Protein AF-A0AAT9P2M6-F1 (afdb_monomer_lite)

Foldseek 3Di:
DDDDDDDDDDDDDDDDDDDDDDDDDDDDDDDDDDDDDDDDDDDDDDDDDDDDDDDPPDDDPPDDDPPPPPPPPPPPPPPPVCPPPLQAADEPVSLVCQQPDPPHDQVSNLNNLVNCCVNVNFPFFPDPDDGSNLRVVRRVCVVVVNDPLNSLLVVVVVCCVVVVDPPVRSVVVSVVRD

Secondary structure (DSSP, 8-state):
-------------PPPP------------------------------PPPP-PPPP-PPPP--PPP-------------------TT---SHHHHHHHHS-TTS-HHHHHHHHHHHHHTTSSPPPS--SS-HHHHHHHHHHHHTT--HHHHHHHHHHHHHHTTSS-HHHHHHHHGGG-

Structure (mmCIF, N/CA/C/O backbone):
data_AF-A0AAT9P2M6-F1
#
_entry.id   AF-A0AAT9P2M6-F1
#
loop_
_atom_site.group_PDB
_atom_site.id
_atom_site.type_symbol
_atom_site.label_atom_id
_atom_site.label_alt_id
_atom_site.label_comp_id
_atom_site.label_asym_id
_atom_site.label_entity_id
_atom_site.label_seq_id
_atom_site.pdbx_PDB_ins_code
_atom_site.Cartn_x
_atom_site.Cartn_y
_atom_site.Cartn_z
_atom_site.occupancy
_atom_site.B_iso_or_equiv
_atom_site.auth_seq_id
_atom_site.auth_comp_id
_atom_site.auth_asym_id
_atom_site.auth_atom_id
_atom_site.pdbx_PDB_model_num
ATOM 1 N N . MET A 1 1 ? -16.386 48.853 -2.439 1.00 39.53 1 MET A N 1
ATOM 2 C CA . MET A 1 1 ? -16.099 50.023 -1.581 1.00 39.53 1 MET A CA 1
ATOM 3 C C . MET A 1 1 ? -17.191 50.125 -0.519 1.00 39.53 1 MET A C 1
ATOM 5 O O . MET A 1 1 ? -18.339 50.057 -0.906 1.00 39.53 1 MET A O 1
ATOM 9 N N . ASN A 1 2 ? -16.991 50.314 0.781 1.00 40.78 2 ASN A N 1
ATOM 10 C CA . ASN A 1 2 ? -15.801 50.517 1.588 1.00 40.78 2 ASN A CA 1
ATOM 11 C C . ASN A 1 2 ? -16.255 50.683 3.060 1.00 40.78 2 ASN A C 1
ATOM 13 O O . ASN A 1 2 ? -17.182 51.443 3.316 1.00 40.78 2 ASN A O 1
ATOM 17 N N . TYR A 1 3 ? -15.587 49.937 3.950 1.00 59.44 3 TYR A N 1
ATOM 18 C CA . TYR A 1 3 ? -15.265 50.147 5.375 1.00 59.44 3 TYR A CA 1
ATOM 19 C C . TYR A 1 3 ? -16.195 50.944 6.302 1.00 59.44 3 TYR A C 1
ATOM 21 O O . TYR A 1 3 ? -16.483 52.108 6.049 1.00 59.44 3 TYR A O 1
ATOM 29 N N . LYS A 1 4 ? -16.442 50.377 7.496 1.00 43.38 4 LYS A N 1
ATOM 30 C CA . LYS A 1 4 ? -16.479 51.119 8.771 1.00 43.38 4 LYS A CA 1
ATOM 31 C C . LYS A 1 4 ? -16.352 50.192 9.993 1.00 43.38 4 LYS A C 1
ATOM 33 O O . LYS A 1 4 ? -17.220 49.353 10.178 1.00 43.38 4 LYS A O 1
ATOM 38 N N . LEU A 1 5 ? -15.321 50.476 10.809 1.00 47.69 5 LEU A N 1
ATOM 39 C CA . LEU A 1 5 ? -15.162 50.259 12.265 1.00 47.69 5 LEU A CA 1
ATOM 40 C C . LEU A 1 5 ? -15.263 48.797 12.770 1.00 47.69 5 LEU A C 1
ATOM 42 O O . LEU A 1 5 ? -16.133 48.051 12.370 1.00 47.69 5 LEU A O 1
ATOM 46 N N . LEU A 1 6 ? -14.428 48.303 13.684 1.00 52.34 6 LEU A N 1
ATOM 47 C CA . LEU A 1 6 ? -14.091 48.894 14.972 1.00 52.34 6 LEU A CA 1
ATOM 48 C C . LEU A 1 6 ? -12.874 48.158 15.568 1.00 52.34 6 LEU A C 1
ATOM 50 O O . LEU A 1 6 ? -12.763 46.939 15.499 1.00 52.34 6 LEU A O 1
ATOM 54 N N . THR A 1 7 ? -11.978 48.930 16.163 1.00 55.03 7 THR A N 1
ATOM 55 C CA . THR A 1 7 ? -10.833 48.528 16.986 1.00 55.03 7 THR A CA 1
ATOM 56 C C . THR A 1 7 ? -11.224 47.650 18.180 1.00 55.03 7 THR A C 1
ATOM 58 O O . THR A 1 7 ? -12.165 47.989 18.894 1.00 55.03 7 THR A O 1
ATOM 61 N N . GLY A 1 8 ? -10.439 46.603 18.457 1.00 55.31 8 GLY A N 1
ATOM 62 C CA . GLY A 1 8 ? -10.532 45.790 19.673 1.00 55.31 8 GLY A CA 1
ATOM 63 C C . GLY A 1 8 ? -9.162 45.247 20.082 1.00 55.31 8 GLY A C 1
ATOM 64 O O . GLY A 1 8 ? -8.645 44.320 19.472 1.00 55.31 8 GLY A O 1
ATOM 65 N N . THR A 1 9 ? -8.570 45.901 21.075 1.00 48.62 9 THR A N 1
ATOM 66 C CA . THR A 1 9 ? -7.312 45.600 21.774 1.00 48.62 9 THR A CA 1
ATOM 67 C C . THR A 1 9 ? -7.416 44.314 22.615 1.00 48.62 9 THR A C 1
ATOM 69 O O . THR A 1 9 ? -8.524 43.858 22.882 1.00 48.62 9 THR A O 1
ATOM 72 N N . LEU A 1 10 ? -6.268 43.888 23.176 1.00 43.16 10 LEU A N 1
ATOM 73 C CA . LEU A 1 10 ? -6.092 43.057 24.387 1.00 43.16 10 LEU A CA 1
ATOM 74 C C . LEU A 1 10 ? -6.050 41.532 24.111 1.00 43.16 10 LEU A C 1
ATOM 76 O O . LEU A 1 10 ? -6.880 41.023 23.380 1.00 43.16 10 LEU A O 1
ATOM 80 N N . LEU A 1 11 ? -5.147 40.701 24.645 1.00 48.72 11 LEU A N 1
ATOM 81 C CA . LEU A 1 11 ? -4.222 40.795 25.779 1.00 48.72 11 LEU A CA 1
ATOM 82 C C . LEU A 1 11 ? -3.164 39.686 25.560 1.00 48.72 11 LEU A C 1
ATOM 84 O O . LEU A 1 11 ? -3.521 38.534 25.321 1.00 48.72 11 LEU A O 1
ATOM 88 N N . ALA A 1 12 ? -1.874 40.015 25.625 1.00 54.72 12 ALA A N 1
ATOM 89 C CA . ALA A 1 12 ? -0.816 39.012 25.723 1.00 54.72 12 ALA A CA 1
ATOM 90 C C . ALA A 1 12 ? -0.878 38.351 27.109 1.00 54.72 12 ALA A C 1
ATOM 92 O O . ALA A 1 12 ? -1.002 39.043 28.118 1.00 54.72 12 ALA A O 1
ATOM 93 N N . SER A 1 13 ? -0.769 37.028 27.189 1.00 50.94 13 SER A N 1
ATOM 94 C CA . SER A 1 13 ? -0.527 36.343 28.462 1.00 50.94 13 SER A CA 1
ATOM 95 C C . SER A 1 13 ? 0.419 35.176 28.253 1.00 50.94 13 SER A C 1
ATOM 97 O O . SER A 1 13 ? 0.035 34.064 27.906 1.00 50.94 13 SER A O 1
ATOM 99 N N . SER A 1 14 ? 1.691 35.497 28.456 1.00 53.78 14 SER A N 1
ATOM 100 C CA . SER A 1 14 ? 2.769 34.572 28.765 1.00 53.78 14 SER A CA 1
ATOM 101 C C . SER A 1 14 ? 2.472 33.890 30.103 1.00 53.78 14 SER A C 1
ATOM 103 O O . SER A 1 14 ? 2.256 34.578 31.100 1.00 53.78 14 SER A O 1
ATOM 105 N N . VAL A 1 15 ? 2.511 32.559 30.150 1.00 49.66 15 VAL A N 1
ATOM 106 C CA . VAL A 1 15 ? 2.559 31.813 31.415 1.00 49.66 15 VAL A CA 1
ATOM 107 C C . VAL A 1 15 ? 4.005 31.388 31.659 1.00 49.66 15 VAL A C 1
ATOM 109 O O . VAL A 1 15 ? 4.614 30.696 30.846 1.00 49.66 15 VAL A O 1
ATOM 112 N N . LEU A 1 16 ? 4.559 31.887 32.764 1.00 49.91 16 LEU A N 1
ATOM 113 C CA . LEU A 1 16 ? 5.897 31.606 33.277 1.00 49.91 16 LEU A CA 1
ATOM 114 C C . LEU A 1 16 ? 5.931 30.277 34.043 1.00 49.91 16 LEU A C 1
ATOM 116 O O . LEU A 1 16 ? 4.991 29.937 34.760 1.00 49.91 16 LEU A O 1
ATOM 120 N N . LEU A 1 17 ? 7.070 29.586 33.934 1.00 52.12 17 LEU A N 1
ATOM 121 C CA . LEU A 1 17 ? 7.497 28.499 34.813 1.00 52.12 17 LEU A CA 1
ATOM 122 C C . LEU A 1 17 ? 7.701 28.998 36.258 1.00 52.12 17 LEU A C 1
ATOM 124 O O . LEU A 1 17 ? 8.368 30.007 36.481 1.00 52.12 17 LEU A O 1
ATOM 128 N N . ALA A 1 18 ? 7.245 28.203 37.225 1.00 53.84 18 ALA A N 1
ATOM 129 C CA . ALA A 1 18 ? 7.754 28.128 38.598 1.00 53.84 18 ALA A CA 1
ATOM 130 C C . ALA A 1 18 ? 7.710 26.632 38.983 1.00 53.84 18 ALA A C 1
ATOM 132 O O . ALA A 1 18 ? 6.667 26.006 38.834 1.00 53.84 18 ALA A O 1
ATOM 133 N N . ALA A 1 19 ? 8.804 25.913 39.245 1.00 41.66 19 ALA A N 1
ATOM 134 C CA . ALA A 1 19 ? 9.839 26.090 40.268 1.00 41.66 19 ALA A CA 1
ATOM 135 C C . ALA A 1 19 ? 9.294 25.993 41.708 1.00 41.66 19 ALA A C 1
ATOM 137 O O . ALA A 1 19 ? 8.845 26.986 42.263 1.00 41.66 19 ALA A O 1
ATOM 138 N N . CYS A 1 20 ? 9.401 24.791 42.286 1.00 48.31 20 CYS A N 1
ATOM 139 C CA . CYS A 1 20 ? 9.626 24.454 43.704 1.00 48.31 20 CYS A CA 1
ATOM 140 C C . CYS A 1 20 ? 10.180 23.010 43.678 1.00 48.31 20 CYS A C 1
ATOM 142 O O . CYS A 1 20 ? 9.586 22.161 43.023 1.00 48.31 20 CYS A O 1
ATOM 144 N N . GLY A 1 21 ? 11.349 22.649 44.215 1.00 36.03 21 GLY A N 1
ATOM 145 C CA . GLY A 1 21 ? 11.995 23.088 45.458 1.00 36.03 21 GLY A CA 1
ATOM 146 C C . GLY A 1 21 ? 11.792 21.972 46.496 1.00 36.03 21 GLY A C 1
ATOM 147 O O . GLY A 1 21 ? 10.719 21.889 47.071 1.00 36.03 21 GLY A O 1
ATOM 148 N N . ASN A 1 22 ? 12.643 20.941 46.505 1.00 38.72 22 ASN A N 1
ATOM 149 C CA . ASN A 1 22 ? 13.856 20.771 47.328 1.00 38.72 22 ASN A CA 1
ATOM 150 C C . ASN A 1 22 ? 13.583 20.067 48.674 1.00 38.72 22 ASN A C 1
ATOM 152 O O . ASN A 1 22 ? 12.870 20.590 49.524 1.00 38.72 22 ASN A O 1
ATOM 156 N N . GLY A 1 23 ? 14.201 18.899 48.857 1.00 34.56 23 GLY A N 1
ATOM 157 C CA . GLY A 1 23 ? 14.178 18.092 50.077 1.00 34.56 23 GLY A CA 1
ATOM 158 C C . GLY A 1 23 ? 15.244 17.001 49.992 1.00 34.56 23 GLY A C 1
ATOM 159 O O . GLY A 1 23 ? 14.962 15.877 49.589 1.00 34.56 23 GLY A O 1
ATOM 160 N N . GLU A 1 24 ? 16.485 17.379 50.288 1.00 38.69 24 GLU A N 1
ATOM 161 C CA . GLU A 1 24 ? 17.619 16.479 50.491 1.00 38.69 24 GLU A CA 1
ATOM 162 C C . GLU A 1 24 ? 17.454 15.736 51.822 1.00 38.69 24 GLU A C 1
ATOM 164 O O . GLU A 1 24 ? 17.222 16.404 52.819 1.00 38.69 24 GLU A O 1
ATOM 169 N N . GLU A 1 25 ? 17.697 14.422 51.878 1.00 38.38 25 GLU A N 1
ATOM 170 C CA . GLU A 1 25 ? 18.410 13.799 53.005 1.00 38.38 25 GLU A CA 1
ATOM 171 C C . GLU A 1 25 ? 19.212 12.582 52.514 1.00 38.38 25 GLU A C 1
ATOM 173 O O . GLU A 1 25 ? 18.687 11.610 51.974 1.00 38.38 25 GLU A O 1
ATOM 178 N N . LYS A 1 26 ? 20.532 12.665 52.701 1.00 37.56 26 LYS A N 1
ATOM 179 C CA . LYS A 1 26 ? 21.496 11.568 52.569 1.00 37.56 26 LYS A CA 1
ATOM 180 C C . LYS A 1 26 ? 21.389 10.657 53.793 1.00 37.56 26 LYS A C 1
ATOM 182 O O . LYS A 1 26 ? 21.249 11.178 54.896 1.00 37.56 26 LYS A O 1
ATOM 187 N N . LYS A 1 27 ? 21.648 9.353 53.629 1.00 37.03 27 LYS A N 1
ATOM 188 C CA . LYS A 1 27 ? 22.501 8.578 54.553 1.00 37.03 27 LYS A CA 1
ATOM 189 C C . LYS A 1 27 ? 22.926 7.237 53.951 1.00 37.03 27 LYS A C 1
ATOM 191 O O . LYS A 1 27 ? 22.133 6.315 53.805 1.00 37.03 27 LYS A O 1
ATOM 196 N N . GLU A 1 28 ? 24.216 7.168 53.633 1.00 33.53 28 GLU A N 1
ATOM 197 C CA . GLU A 1 28 ? 25.010 5.942 53.576 1.00 33.53 28 GLU A CA 1
ATOM 198 C C . GLU A 1 28 ? 24.962 5.213 54.926 1.00 33.53 28 GLU A C 1
ATOM 200 O O . GLU A 1 28 ? 25.085 5.843 55.979 1.00 33.53 28 GLU A O 1
ATOM 205 N N . ASN A 1 29 ? 24.907 3.881 54.896 1.00 34.59 29 ASN A N 1
ATOM 206 C CA . ASN A 1 29 ? 25.654 3.081 55.859 1.00 34.59 29 ASN A CA 1
ATOM 207 C C . ASN A 1 29 ? 26.187 1.809 55.185 1.00 34.59 29 ASN A C 1
ATOM 209 O O . ASN A 1 29 ? 25.509 1.158 54.394 1.00 34.59 29 ASN A O 1
ATOM 213 N N . LYS A 1 30 ? 27.445 1.528 55.495 1.00 33.91 30 LYS A N 1
ATOM 214 C CA . LYS A 1 30 ? 28.389 0.577 54.917 1.00 33.91 30 LYS A CA 1
ATOM 215 C C . LYS A 1 30 ? 28.704 -0.457 56.007 1.00 33.91 30 LYS A C 1
ATOM 217 O O . LYS A 1 30 ? 28.726 -0.077 57.176 1.00 33.91 30 LYS A O 1
ATOM 222 N N . THR A 1 31 ? 29.194 -1.637 55.597 1.00 27.25 31 THR A N 1
ATOM 223 C CA . THR A 1 31 ? 30.084 -2.540 56.388 1.00 27.25 31 THR A CA 1
ATOM 224 C C . THR A 1 31 ? 29.350 -3.359 57.478 1.00 27.25 31 THR A C 1
ATOM 226 O O . THR A 1 31 ? 28.514 -2.809 58.175 1.00 27.25 31 THR A O 1
ATOM 229 N N . GLU A 1 32 ? 29.574 -4.648 57.762 1.00 34.41 32 GLU A N 1
ATOM 230 C CA . GLU A 1 32 ? 30.441 -5.739 57.273 1.00 34.41 32 GLU A CA 1
ATOM 231 C C . GLU A 1 32 ? 30.051 -7.037 58.036 1.00 34.41 32 GLU A C 1
ATOM 233 O O . GLU A 1 32 ? 29.415 -6.951 59.083 1.00 34.41 32 GLU A O 1
ATOM 238 N N . GLU A 1 33 ? 30.498 -8.195 57.520 1.00 37.50 33 GLU A N 1
ATOM 239 C CA . GLU A 1 33 ? 30.765 -9.488 58.204 1.00 37.50 33 GLU A CA 1
ATOM 240 C C . GLU A 1 33 ? 29.614 -10.218 58.945 1.00 37.50 33 GLU A C 1
ATOM 242 O O . GLU A 1 33 ? 28.951 -9.706 59.831 1.00 37.50 33 GLU A O 1
ATOM 247 N N . THR A 1 34 ? 29.371 -11.523 58.757 1.00 34.97 34 THR A N 1
ATOM 248 C CA . THR A 1 34 ? 30.343 -12.583 59.070 1.00 34.97 34 THR A CA 1
ATOM 249 C C . THR A 1 34 ? 29.952 -13.937 58.441 1.00 34.97 34 THR A C 1
ATOM 251 O O . THR A 1 34 ? 28.940 -14.545 58.776 1.00 34.97 34 THR A O 1
ATOM 254 N N . ASN A 1 35 ? 30.785 -14.399 57.511 1.00 39.12 35 ASN A N 1
ATOM 255 C CA . ASN A 1 35 ? 31.450 -15.710 57.455 1.00 39.12 35 ASN A CA 1
ATOM 256 C C . ASN A 1 35 ? 30.900 -16.893 58.304 1.00 39.12 35 ASN A C 1
ATOM 258 O O . ASN A 1 35 ? 31.052 -16.879 59.524 1.00 39.12 35 ASN A O 1
ATOM 262 N N . LYS A 1 36 ? 30.464 -18.000 57.662 1.00 42.03 36 LYS A N 1
ATOM 263 C CA . LYS A 1 36 ? 30.961 -19.361 57.995 1.00 42.03 36 LYS A CA 1
ATOM 264 C C . LYS A 1 36 ? 30.632 -20.424 56.935 1.00 42.03 36 LYS A C 1
ATOM 266 O O . LYS A 1 36 ? 29.501 -20.876 56.793 1.00 42.03 36 LYS A O 1
ATOM 271 N N . VAL A 1 37 ? 31.685 -2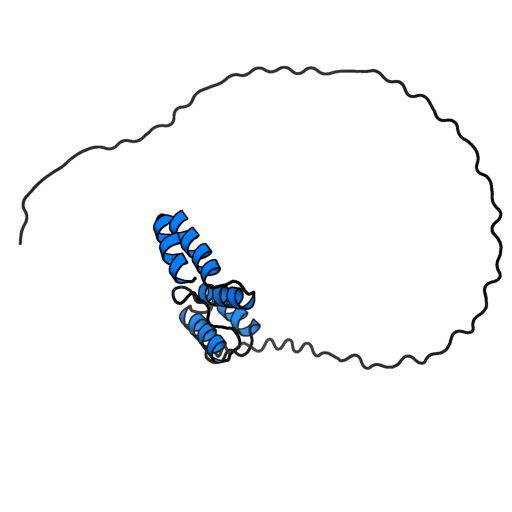0.876 56.263 1.00 45.84 37 VAL A N 1
ATOM 272 C CA . VAL A 1 37 ? 31.782 -22.098 55.451 1.00 45.84 37 VAL A CA 1
ATOM 273 C C . VAL A 1 37 ? 31.845 -23.337 56.363 1.00 45.84 37 VAL A C 1
ATOM 275 O O . VAL A 1 37 ? 32.523 -23.297 57.395 1.00 45.84 37 VAL A O 1
ATOM 278 N N . LYS A 1 38 ? 31.211 -24.459 55.976 1.00 44.12 38 LYS A N 1
ATOM 279 C CA . LYS A 1 38 ? 31.674 -25.804 56.380 1.00 44.12 38 LYS A CA 1
ATOM 280 C C . LYS A 1 38 ? 31.256 -26.929 55.413 1.00 44.12 38 LYS A C 1
ATOM 282 O O . LYS A 1 38 ? 30.127 -27.395 55.408 1.00 44.12 38 LYS A O 1
ATOM 287 N N . GLU A 1 39 ? 32.234 -27.279 54.588 1.00 42.62 39 GLU A N 1
ATOM 288 C CA . GLU A 1 39 ? 32.651 -28.560 53.991 1.00 42.62 39 GLU A CA 1
ATOM 289 C C . GLU A 1 39 ? 31.743 -29.816 53.980 1.00 42.62 39 GLU A C 1
ATOM 291 O O . GLU A 1 39 ? 31.445 -30.433 54.999 1.00 42.62 39 GLU A O 1
ATOM 296 N N . LYS A 1 40 ? 31.423 -30.206 52.736 1.00 45.16 40 LYS A N 1
ATOM 297 C CA . LYS A 1 40 ? 31.462 -31.519 52.049 1.00 45.16 40 LYS A CA 1
ATOM 298 C C . LYS A 1 40 ? 31.795 -32.804 52.847 1.00 45.16 40 LYS A C 1
ATOM 300 O O . LYS A 1 40 ? 32.872 -32.898 53.430 1.00 45.16 40 LYS A O 1
ATOM 305 N N . PRO A 1 41 ? 31.034 -33.895 52.619 1.00 49.16 41 PRO A N 1
ATOM 306 C CA . PRO A 1 41 ? 31.567 -35.25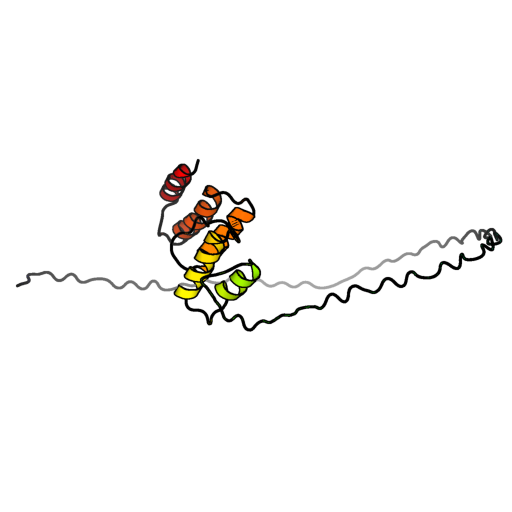0 52.570 1.00 49.16 41 PRO A CA 1
ATOM 307 C C . PRO A 1 41 ? 31.714 -35.730 51.114 1.00 49.16 41 PRO A C 1
ATOM 309 O O . PRO A 1 41 ? 30.797 -35.655 50.298 1.00 49.16 41 PRO A O 1
ATOM 312 N N . THR A 1 42 ? 32.919 -36.191 50.791 1.00 48.75 42 THR A N 1
ATOM 313 C CA . THR A 1 42 ? 33.275 -36.907 49.561 1.00 48.75 42 THR A CA 1
ATOM 314 C C . THR A 1 42 ? 32.846 -38.366 49.725 1.00 48.75 42 THR A C 1
ATOM 316 O O . THR A 1 42 ? 33.115 -38.966 50.763 1.00 48.75 42 THR A O 1
ATOM 319 N N . THR A 1 43 ? 32.198 -38.959 48.726 1.00 49.50 43 THR A N 1
ATOM 320 C CA . THR A 1 43 ? 32.009 -40.415 48.664 1.00 49.50 43 THR A CA 1
ATOM 321 C C . THR A 1 43 ? 32.389 -40.885 47.272 1.00 49.50 43 THR A C 1
ATOM 323 O O . THR A 1 43 ? 31.993 -40.289 46.271 1.00 49.50 43 THR A O 1
ATOM 326 N N . GLU A 1 44 ? 33.266 -41.881 47.265 1.00 54.28 44 GLU A N 1
ATOM 327 C CA . GLU A 1 44 ? 33.968 -42.425 46.113 1.00 54.28 44 GLU A CA 1
ATOM 328 C C . GLU A 1 44 ? 33.035 -43.209 45.183 1.00 54.28 44 GLU A C 1
ATOM 330 O O . GLU A 1 44 ? 31.998 -43.734 45.588 1.00 54.28 44 GLU A O 1
ATOM 335 N N . ALA A 1 45 ? 33.413 -43.233 43.908 1.00 47.53 45 ALA A N 1
ATOM 336 C CA . ALA A 1 45 ? 32.639 -43.782 42.808 1.00 47.53 45 ALA A CA 1
ATOM 337 C C . ALA A 1 45 ? 32.664 -45.323 42.778 1.00 47.53 45 ALA A C 1
ATOM 339 O O . ALA A 1 45 ? 33.723 -45.913 42.992 1.00 47.53 45 ALA A O 1
ATOM 340 N N . PRO A 1 46 ? 31.558 -45.996 42.410 1.00 50.59 46 PRO A N 1
ATOM 341 C CA . PRO A 1 46 ? 31.623 -47.369 41.934 1.00 50.59 46 PRO A CA 1
ATOM 342 C C . PRO A 1 46 ? 32.111 -47.399 40.477 1.00 50.59 46 PRO A C 1
ATOM 344 O O . PRO A 1 46 ? 31.420 -46.964 39.554 1.00 50.59 46 PRO A O 1
ATOM 347 N N . THR A 1 47 ? 33.311 -47.936 40.268 1.00 56.81 47 THR A N 1
ATOM 348 C CA . THR A 1 47 ? 33.848 -48.322 38.958 1.00 56.81 47 THR A CA 1
ATOM 349 C C . THR A 1 47 ? 33.002 -49.468 38.409 1.00 56.81 47 THR A C 1
ATOM 351 O O . THR A 1 47 ? 33.003 -50.563 38.966 1.00 56.81 47 THR A O 1
ATOM 354 N N . THR A 1 48 ? 32.251 -49.222 37.338 1.00 52.91 48 THR A N 1
ATOM 355 C CA . THR A 1 48 ? 31.560 -50.287 36.600 1.00 52.91 48 THR A CA 1
ATOM 356 C C . THR A 1 48 ? 32.350 -50.544 35.327 1.00 52.91 48 THR A C 1
ATOM 358 O O . THR A 1 48 ? 32.523 -49.637 34.514 1.00 52.91 48 THR A O 1
ATOM 361 N N . GLU A 1 49 ? 32.875 -51.761 35.192 1.00 58.59 49 GLU A N 1
ATOM 362 C CA . GLU A 1 49 ? 33.563 -52.211 33.987 1.00 58.59 49 GLU A CA 1
ATOM 363 C C . GLU A 1 49 ? 32.600 -52.179 32.798 1.00 58.59 49 GLU A C 1
ATOM 365 O O . GLU A 1 49 ? 31.471 -52.667 32.858 1.00 58.59 49 GLU A O 1
ATOM 370 N N . THR A 1 50 ? 33.040 -51.547 31.715 1.00 53.00 50 THR A N 1
ATOM 371 C CA . THR A 1 50 ? 32.270 -51.420 30.483 1.00 53.00 50 THR A CA 1
ATOM 372 C C . THR A 1 50 ? 32.253 -52.755 29.734 1.00 53.00 50 THR A C 1
ATOM 374 O O . THR A 1 50 ? 33.322 -53.335 29.538 1.00 53.00 50 THR A O 1
ATOM 377 N N . PRO A 1 51 ? 31.099 -53.235 29.242 1.00 54.66 51 PRO A N 1
ATOM 378 C CA . PRO A 1 51 ? 31.064 -54.385 28.350 1.00 54.66 51 PRO A CA 1
ATOM 379 C C . PRO A 1 51 ? 31.735 -54.041 27.013 1.00 54.66 51 PRO A C 1
ATOM 381 O O . PRO A 1 51 ? 31.252 -53.193 26.261 1.00 54.66 51 PRO A O 1
ATOM 384 N N . THR A 1 52 ? 32.835 -54.721 26.692 1.00 59.16 52 THR A N 1
ATOM 385 C CA . THR A 1 52 ? 33.434 -54.698 25.351 1.00 59.16 52 THR A CA 1
ATOM 386 C C . THR A 1 52 ? 32.556 -55.532 24.425 1.00 59.16 52 THR A C 1
ATOM 388 O O . THR A 1 52 ? 32.588 -56.759 24.460 1.00 59.16 52 THR A O 1
ATOM 391 N N . THR A 1 53 ? 31.733 -54.866 23.619 1.00 56.50 53 THR A N 1
ATOM 392 C CA . THR A 1 53 ? 31.004 -55.504 22.517 1.00 56.50 53 THR A CA 1
ATOM 393 C C . THR A 1 53 ? 31.832 -55.321 21.253 1.00 56.50 53 THR A C 1
ATOM 395 O O . THR A 1 53 ? 32.138 -54.187 20.882 1.00 56.50 53 THR A O 1
ATOM 398 N N . GLU A 1 54 ? 32.226 -56.421 20.611 1.00 60.72 54 GLU A N 1
ATOM 399 C CA . GLU A 1 54 ? 32.873 -56.371 19.299 1.00 60.72 54 GLU A CA 1
ATOM 400 C C . GLU A 1 54 ? 31.921 -55.734 18.281 1.00 60.72 54 GLU A C 1
ATOM 402 O O . GLU A 1 54 ? 30.750 -56.104 18.174 1.00 60.72 54 GLU A O 1
ATOM 407 N N . ALA A 1 55 ? 32.416 -54.727 17.562 1.00 53.53 55 ALA A N 1
ATOM 408 C CA . ALA A 1 55 ? 31.629 -54.017 16.570 1.00 53.53 55 ALA A CA 1
ATOM 409 C C . ALA A 1 55 ? 31.343 -54.934 15.366 1.00 53.53 55 ALA A C 1
ATOM 411 O O . ALA A 1 55 ? 32.274 -55.553 14.843 1.00 53.53 55 ALA A O 1
ATOM 412 N N . PRO A 1 56 ? 30.097 -54.999 14.867 1.00 50.88 56 PRO A N 1
ATOM 413 C CA . PRO A 1 56 ? 29.816 -55.672 13.609 1.00 50.88 56 PRO A CA 1
ATOM 414 C C . PRO A 1 56 ? 30.551 -54.951 12.474 1.00 50.88 56 PRO A C 1
ATOM 416 O O . PRO A 1 56 ? 30.299 -53.777 12.195 1.00 50.88 56 PRO A O 1
ATOM 419 N N . THR A 1 57 ? 31.459 -55.653 11.799 1.00 59.41 57 THR A N 1
ATOM 420 C CA . THR A 1 57 ? 32.067 -55.174 10.555 1.00 59.41 57 THR A CA 1
ATOM 421 C C . THR A 1 57 ? 31.017 -55.302 9.456 1.00 59.41 57 THR A C 1
ATOM 423 O O . THR A 1 57 ? 30.771 -56.382 8.930 1.00 59.41 57 THR A O 1
ATOM 426 N N . THR A 1 58 ? 30.333 -54.200 9.163 1.00 55.56 58 THR A N 1
ATOM 427 C CA . THR A 1 58 ? 29.436 -54.104 8.008 1.00 55.56 58 THR A CA 1
ATOM 428 C C . THR A 1 58 ? 30.254 -53.547 6.853 1.00 55.56 58 THR A C 1
ATOM 430 O O . THR A 1 58 ? 30.782 -52.440 6.959 1.00 55.56 58 THR A O 1
ATOM 433 N N . GLU A 1 59 ? 30.397 -54.315 5.772 1.00 61.69 59 GLU A N 1
ATOM 434 C CA . GLU A 1 59 ? 30.958 -53.795 4.527 1.00 61.69 59 GLU A CA 1
ATOM 435 C C . GLU A 1 59 ? 30.109 -52.611 4.058 1.00 61.69 59 GLU A C 1
ATOM 437 O O . GLU A 1 59 ? 28.882 -52.701 3.959 1.00 61.69 59 GLU A O 1
ATOM 442 N N . ALA A 1 60 ? 30.758 -51.470 3.830 1.00 54.53 60 ALA A N 1
ATOM 443 C CA . ALA A 1 60 ? 30.074 -50.282 3.355 1.00 54.53 60 ALA A CA 1
ATOM 444 C C . ALA A 1 60 ? 29.523 -50.549 1.943 1.00 54.53 60 ALA A C 1
ATOM 446 O O . ALA A 1 60 ? 30.286 -50.975 1.073 1.00 54.53 60 ALA A O 1
ATOM 447 N N . PRO A 1 61 ? 28.238 -50.271 1.669 1.00 52.31 61 PRO A N 1
ATOM 448 C CA . PRO A 1 61 ? 27.757 -50.252 0.300 1.00 52.31 61 PRO A CA 1
ATOM 449 C C . PRO A 1 61 ? 28.488 -49.139 -0.459 1.00 52.31 61 PRO A C 1
ATOM 451 O O . PRO A 1 61 ? 28.374 -47.958 -0.123 1.00 52.31 61 PRO A O 1
ATOM 454 N N . THR A 1 62 ? 29.241 -49.500 -1.497 1.00 59.56 62 THR A N 1
ATOM 455 C CA . THR A 1 62 ? 29.707 -48.560 -2.520 1.00 59.56 62 THR A CA 1
ATOM 456 C C . THR A 1 62 ? 28.516 -48.156 -3.381 1.00 59.56 62 THR A C 1
ATOM 458 O O . THR A 1 62 ? 28.288 -48.672 -4.470 1.00 59.56 62 THR A O 1
ATOM 461 N N . THR A 1 63 ? 27.722 -47.222 -2.865 1.00 55.50 63 THR A N 1
ATOM 462 C CA . THR A 1 63 ? 26.738 -46.493 -3.661 1.00 55.50 63 THR A CA 1
ATOM 463 C C . THR A 1 63 ? 27.497 -45.461 -4.484 1.00 55.50 63 THR A C 1
ATOM 465 O O . THR A 1 63 ? 28.061 -44.512 -3.932 1.00 55.50 63 THR A O 1
ATOM 468 N N . GLU A 1 64 ? 27.537 -45.645 -5.804 1.00 62.06 64 GLU A N 1
ATOM 469 C CA . GLU A 1 64 ? 27.945 -44.584 -6.721 1.00 62.06 64 GLU A CA 1
ATOM 470 C C . GLU A 1 64 ? 27.111 -43.336 -6.415 1.00 62.06 64 GLU A C 1
ATOM 472 O O . GLU A 1 64 ? 25.878 -43.389 -6.376 1.00 62.06 64 GLU A O 1
ATOM 477 N N . LYS A 1 65 ? 27.778 -42.208 -6.138 1.00 54.22 65 LYS A N 1
ATOM 478 C CA . LYS A 1 65 ? 27.078 -40.932 -5.993 1.00 54.22 65 LYS A CA 1
ATOM 479 C C . LYS A 1 65 ? 26.280 -40.701 -7.277 1.00 54.22 65 LYS A C 1
ATOM 481 O O . LYS A 1 65 ? 26.895 -40.716 -8.345 1.00 54.22 65 LYS A O 1
ATOM 486 N N . PRO A 1 66 ? 24.973 -40.404 -7.207 1.00 52.16 66 PRO A N 1
ATOM 487 C CA . PRO A 1 66 ? 24.339 -39.754 -8.333 1.00 52.16 66 PRO A CA 1
ATOM 488 C C . PRO A 1 66 ? 25.116 -38.457 -8.574 1.00 52.16 66 PRO A C 1
ATOM 490 O O . PRO A 1 66 ? 25.226 -37.608 -7.685 1.00 52.16 66 PRO A O 1
ATOM 493 N N . ILE A 1 67 ? 25.698 -38.318 -9.765 1.00 57.50 67 ILE A N 1
ATOM 494 C CA . ILE A 1 67 ? 26.046 -37.004 -10.293 1.00 57.50 67 ILE A CA 1
ATOM 495 C C . ILE A 1 67 ? 24.700 -36.373 -10.632 1.00 57.50 67 ILE A C 1
ATOM 497 O O . ILE A 1 67 ? 24.221 -36.423 -11.759 1.00 57.50 67 ILE A O 1
ATOM 501 N N . THR A 1 68 ? 24.034 -35.859 -9.605 1.00 53.16 68 THR A N 1
ATOM 502 C CA . THR A 1 68 ? 23.008 -34.854 -9.800 1.00 53.16 68 THR A CA 1
ATOM 503 C C . THR A 1 68 ? 23.788 -33.636 -10.249 1.00 53.16 68 THR A C 1
ATOM 505 O O . THR A 1 68 ? 24.498 -33.028 -9.444 1.00 53.16 68 THR A O 1
ATOM 508 N N . GLU A 1 69 ? 23.739 -33.329 -11.544 1.00 59.41 69 GLU A N 1
ATOM 509 C CA . GLU A 1 69 ? 24.073 -31.989 -12.000 1.00 59.41 69 GLU A CA 1
ATOM 510 C C . GLU A 1 69 ? 23.289 -31.048 -11.091 1.00 59.41 69 GLU A C 1
ATOM 512 O O . GLU A 1 69 ? 22.058 -31.124 -11.015 1.00 59.41 69 GLU A O 1
ATOM 517 N N . ALA A 1 70 ? 24.003 -30.251 -10.293 1.00 53.00 70 ALA A N 1
ATOM 518 C CA . ALA A 1 70 ? 23.354 -29.173 -9.583 1.00 53.00 70 ALA A CA 1
ATOM 519 C C . ALA A 1 70 ? 22.556 -28.420 -10.650 1.00 53.00 70 ALA A C 1
ATOM 521 O O . ALA A 1 70 ? 23.127 -28.139 -11.710 1.00 53.00 70 ALA A O 1
ATOM 522 N N . PRO A 1 71 ? 21.267 -28.103 -10.436 1.00 52.53 71 PRO A N 1
ATOM 523 C CA . PRO A 1 71 ? 20.710 -27.024 -11.210 1.00 52.53 71 PRO A CA 1
ATOM 524 C C . PRO A 1 71 ? 21.649 -25.860 -10.923 1.00 52.53 71 PRO A C 1
ATOM 526 O O . PRO A 1 71 ? 21.712 -25.349 -9.801 1.00 52.53 71 PRO A O 1
ATOM 529 N N . THR A 1 72 ? 22.444 -25.483 -11.920 1.00 50.06 72 THR A N 1
ATOM 530 C CA . THR A 1 72 ? 22.926 -24.124 -12.015 1.00 50.06 72 THR A CA 1
ATOM 531 C C . THR A 1 72 ? 21.637 -23.344 -12.166 1.00 50.06 72 THR A C 1
ATOM 533 O O . THR A 1 72 ? 21.146 -23.114 -13.267 1.00 50.06 72 THR A O 1
ATOM 536 N N . THR A 1 73 ? 21.008 -23.036 -11.031 1.00 50.38 73 THR A N 1
ATOM 537 C CA . THR A 1 73 ? 20.151 -21.882 -10.924 1.00 50.38 73 THR A CA 1
ATOM 538 C C . THR A 1 73 ? 21.107 -20.776 -11.293 1.00 50.38 73 THR A C 1
ATOM 540 O O . THR A 1 73 ? 21.894 -20.310 -10.469 1.00 50.38 73 THR A O 1
ATOM 543 N N . GLU A 1 74 ? 21.126 -20.445 -12.582 1.00 51.38 74 GLU A N 1
ATOM 544 C CA . GLU A 1 74 ? 21.469 -19.114 -12.993 1.00 51.38 74 GLU A CA 1
ATOM 545 C C . GLU A 1 74 ? 20.622 -18.257 -12.067 1.00 51.38 74 GLU A C 1
ATOM 547 O O . GLU A 1 74 ? 19.395 -18.189 -12.177 1.00 51.38 74 GLU A O 1
ATOM 552 N N . ILE A 1 75 ? 21.278 -17.683 -11.060 1.00 49.16 75 ILE A N 1
ATOM 553 C CA . ILE A 1 75 ? 20.849 -16.413 -10.537 1.00 49.16 75 ILE A CA 1
ATOM 554 C C . ILE A 1 75 ? 20.893 -15.516 -11.759 1.00 49.16 75 ILE A C 1
ATOM 556 O O . ILE A 1 75 ? 21.872 -14.845 -12.070 1.00 49.16 75 ILE A O 1
ATOM 560 N N . VAL A 1 76 ? 19.795 -15.550 -12.498 1.00 45.72 76 VAL A N 1
ATOM 561 C CA . VAL A 1 76 ? 19.364 -14.461 -13.325 1.00 45.72 76 VAL A CA 1
ATOM 562 C C . VAL A 1 76 ? 19.025 -13.379 -12.306 1.00 45.72 76 VAL A C 1
ATOM 564 O O . VAL A 1 76 ? 17.876 -13.019 -12.081 1.00 45.72 76 VAL A O 1
ATOM 567 N N . THR A 1 77 ? 20.067 -12.826 -11.682 1.00 47.56 77 THR A N 1
ATOM 568 C CA . THR A 1 77 ? 20.112 -11.436 -11.287 1.00 47.56 77 THR A CA 1
ATOM 569 C C . THR A 1 77 ? 20.155 -10.676 -12.606 1.00 47.56 77 THR A C 1
ATOM 571 O O . THR A 1 77 ? 21.127 -10.027 -12.973 1.00 47.56 77 THR A O 1
ATOM 574 N N . THR A 1 78 ? 19.074 -10.797 -13.377 1.00 47.28 78 THR A N 1
ATOM 575 C CA . THR A 1 78 ? 18.644 -9.730 -14.245 1.00 47.28 78 THR A CA 1
ATOM 576 C C . THR A 1 78 ? 18.230 -8.634 -13.275 1.00 47.28 78 THR A C 1
ATOM 578 O O . THR A 1 78 ? 17.055 -8.399 -13.015 1.00 47.28 78 THR A O 1
ATOM 581 N N . GLU A 1 79 ? 19.236 -7.911 -12.780 1.00 51.47 79 GLU A N 1
ATOM 582 C CA . GLU A 1 79 ? 19.161 -6.462 -12.789 1.00 51.47 79 GLU A CA 1
ATOM 583 C C . GLU A 1 79 ? 18.994 -6.076 -14.262 1.00 51.47 79 GLU A C 1
ATOM 585 O O . GLU A 1 79 ? 19.909 -5.595 -14.928 1.00 51.47 79 GLU A O 1
ATOM 590 N N . ALA A 1 80 ? 17.815 -6.364 -14.829 1.00 47.62 80 ALA A N 1
ATOM 591 C CA . ALA A 1 80 ? 17.389 -5.608 -15.976 1.00 47.62 80 ALA A CA 1
ATOM 592 C C . ALA A 1 80 ? 17.489 -4.171 -15.482 1.00 47.62 80 ALA A C 1
ATOM 594 O O . ALA A 1 80 ? 16.983 -3.882 -14.388 1.00 47.62 80 ALA A O 1
ATOM 595 N N . PRO A 1 81 ? 18.103 -3.258 -16.249 1.00 49.84 81 PRO A N 1
ATOM 596 C CA . PRO A 1 81 ? 17.727 -1.877 -16.074 1.00 49.84 81 PRO A CA 1
ATOM 597 C C . PRO A 1 81 ? 16.206 -1.903 -16.178 1.00 49.84 81 PRO A C 1
ATOM 599 O O . PRO A 1 81 ? 15.665 -2.306 -17.211 1.00 49.84 81 PRO A O 1
ATOM 602 N N . VAL A 1 82 ? 15.521 -1.618 -15.069 1.00 57.94 82 VAL A N 1
ATOM 603 C CA . VAL A 1 82 ? 14.081 -1.426 -15.055 1.00 57.94 82 VAL A CA 1
ATOM 604 C C . VAL A 1 82 ? 13.893 -0.199 -15.937 1.00 57.94 82 VAL A C 1
ATOM 606 O O . VAL A 1 82 ? 13.892 0.933 -15.470 1.00 57.94 82 VAL A O 1
ATOM 609 N N . ALA A 1 83 ? 13.846 -0.414 -17.253 1.00 52.53 83 ALA A N 1
ATOM 610 C CA . ALA A 1 83 ? 13.280 0.503 -18.211 1.00 52.53 83 ALA A CA 1
ATOM 611 C C . ALA A 1 83 ? 11.826 0.530 -17.784 1.00 52.53 83 ALA A C 1
ATOM 613 O O . ALA A 1 83 ? 11.055 -0.373 -18.112 1.00 52.53 83 ALA A O 1
ATOM 614 N N . ALA A 1 84 ? 11.551 1.432 -16.847 1.00 65.69 84 ALA A N 1
ATOM 615 C CA . ALA A 1 84 ? 10.439 1.313 -15.941 1.00 65.69 84 ALA A CA 1
ATOM 616 C C . ALA A 1 84 ? 9.177 1.615 -16.725 1.00 65.69 84 ALA A C 1
ATOM 618 O O . ALA A 1 84 ? 8.706 2.743 -16.817 1.00 65.69 84 ALA A O 1
ATOM 619 N N . ASN A 1 85 ? 8.659 0.582 -17.373 1.00 88.31 85 ASN A N 1
ATOM 620 C CA . ASN A 1 85 ? 7.351 0.628 -17.959 1.00 88.31 85 ASN A CA 1
ATOM 621 C C . ASN A 1 85 ? 6.355 0.582 -16.800 1.00 88.31 85 ASN A C 1
ATOM 623 O O . ASN A 1 85 ? 5.808 -0.469 -16.473 1.00 88.31 85 ASN A O 1
ATOM 627 N N . TYR A 1 86 ? 6.140 1.741 -16.174 1.00 93.69 86 TYR A N 1
ATOM 628 C CA . TYR A 1 86 ? 5.187 1.929 -15.081 1.00 93.69 86 TYR A CA 1
ATOM 629 C C . TYR A 1 86 ? 3.767 1.530 -15.500 1.00 93.69 86 TYR A C 1
ATOM 631 O O . TYR A 1 86 ? 2.931 1.195 -14.673 1.00 93.69 86 TYR A O 1
ATOM 639 N N . ASN A 1 87 ? 3.487 1.507 -16.804 1.00 95.00 87 ASN A N 1
ATOM 640 C CA . ASN A 1 87 ? 2.188 1.134 -17.340 1.00 95.00 87 ASN A CA 1
ATOM 641 C C . ASN A 1 87 ? 1.999 -0.381 -17.493 1.00 95.00 87 ASN A C 1
ATOM 643 O O . ASN A 1 87 ? 0.910 -0.793 -17.896 1.00 95.00 87 ASN A O 1
ATOM 647 N N . ASN A 1 88 ? 3.008 -1.209 -17.200 1.00 95.56 88 ASN A N 1
ATOM 648 C CA . ASN A 1 88 ? 2.914 -2.664 -17.296 1.00 95.56 88 ASN A CA 1
ATOM 649 C C . ASN A 1 88 ? 3.698 -3.374 -16.185 1.00 95.56 88 ASN A C 1
ATOM 651 O O . ASN A 1 88 ? 4.714 -4.024 -16.438 1.00 95.56 88 ASN A O 1
ATOM 655 N N . ILE A 1 89 ? 3.212 -3.255 -14.954 1.00 96.75 89 ILE A N 1
ATOM 656 C CA . ILE A 1 89 ? 3.777 -3.983 -13.823 1.00 96.75 89 ILE A CA 1
ATOM 657 C C . ILE A 1 89 ? 3.297 -5.435 -13.825 1.00 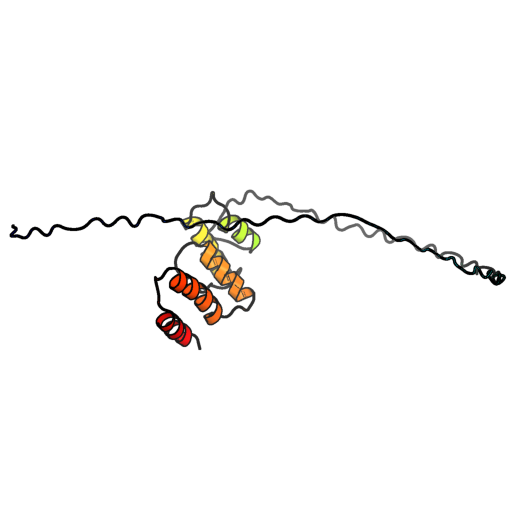96.75 89 ILE A C 1
ATOM 659 O O . ILE A 1 89 ? 2.103 -5.702 -13.940 1.00 96.75 89 ILE A O 1
ATOM 663 N N . THR A 1 90 ? 4.230 -6.378 -13.713 1.00 95.81 90 THR A N 1
ATOM 664 C CA . THR A 1 90 ? 3.950 -7.824 -13.845 1.00 95.81 90 THR A CA 1
ATOM 665 C C . THR A 1 90 ? 4.357 -8.647 -12.628 1.00 95.81 90 THR A C 1
ATOM 667 O O . THR A 1 90 ? 4.013 -9.823 -12.541 1.00 95.81 90 THR A O 1
ATOM 670 N N . SER A 1 91 ? 5.053 -8.045 -11.664 1.00 96.25 91 SER A N 1
ATOM 671 C CA . SER A 1 91 ? 5.428 -8.700 -10.414 1.00 96.25 91 SER A CA 1
ATOM 672 C C . SER A 1 91 ? 5.379 -7.730 -9.239 1.00 96.25 91 SER A C 1
ATOM 674 O O . SER A 1 91 ? 5.534 -6.516 -9.401 1.00 96.25 91 SER A O 1
ATOM 676 N N . GLN A 1 92 ? 5.179 -8.275 -8.039 1.00 95.44 92 GLN A N 1
ATOM 677 C CA . GLN A 1 92 ? 5.125 -7.478 -6.816 1.00 95.44 92 GLN A CA 1
ATOM 678 C C . GLN A 1 92 ? 6.475 -6.820 -6.506 1.00 95.44 92 GLN A C 1
ATOM 680 O O . GLN A 1 92 ? 6.507 -5.648 -6.158 1.00 95.44 92 GLN A O 1
ATOM 685 N N . THR A 1 93 ? 7.596 -7.509 -6.736 1.00 95.75 93 THR A N 1
ATOM 686 C CA . THR A 1 93 ? 8.946 -6.945 -6.551 1.00 95.75 93 THR A CA 1
ATOM 687 C C . THR A 1 93 ? 9.212 -5.755 -7.475 1.00 95.75 93 THR A C 1
ATOM 689 O O . THR A 1 93 ? 9.827 -4.767 -7.067 1.00 95.75 93 THR A O 1
ATOM 692 N N . GLN A 1 94 ? 8.728 -5.821 -8.722 1.00 95.06 94 GLN A N 1
ATOM 693 C CA . GLN A 1 94 ? 8.824 -4.699 -9.655 1.00 95.06 94 GLN A CA 1
ATOM 694 C C . GLN A 1 94 ? 8.037 -3.495 -9.129 1.00 95.06 94 GLN A C 1
ATOM 696 O O . GLN A 1 94 ? 8.552 -2.377 -9.149 1.00 95.06 94 GLN A O 1
ATOM 701 N N . LEU A 1 95 ? 6.819 -3.727 -8.626 1.00 96.44 95 LEU A N 1
ATOM 702 C CA . LEU A 1 95 ? 6.012 -2.680 -8.007 1.00 96.44 95 LEU A CA 1
ATOM 703 C C . LEU A 1 95 ? 6.717 -2.073 -6.792 1.00 96.44 95 LEU A C 1
ATOM 705 O O . LEU A 1 95 ? 6.852 -0.859 -6.710 1.00 96.44 95 LEU A O 1
ATOM 709 N N . GLU A 1 96 ? 7.187 -2.911 -5.874 1.00 96.38 96 GLU A N 1
ATOM 710 C CA . GLU A 1 96 ? 7.817 -2.511 -4.617 1.00 96.38 96 GLU A CA 1
ATOM 711 C C . GLU A 1 96 ? 9.048 -1.628 -4.851 1.00 96.38 96 GLU A C 1
ATOM 713 O O . GLU A 1 96 ? 9.166 -0.552 -4.262 1.00 96.38 96 GLU A O 1
ATOM 718 N N . THR A 1 97 ? 9.903 -2.020 -5.802 1.00 95.56 97 THR A N 1
ATOM 719 C CA . THR A 1 97 ? 11.085 -1.242 -6.206 1.00 95.56 97 THR A CA 1
ATOM 720 C C . THR A 1 97 ? 10.705 0.167 -6.669 1.00 95.56 97 THR A C 1
ATOM 722 O O . THR A 1 97 ? 11.402 1.137 -6.378 1.00 95.56 97 THR A O 1
ATOM 725 N N . ILE A 1 98 ? 9.589 0.303 -7.387 1.00 95.69 98 ILE A N 1
ATOM 726 C CA . ILE A 1 98 ? 9.115 1.585 -7.921 1.00 95.69 98 ILE A CA 1
ATOM 727 C C . ILE A 1 98 ? 8.436 2.418 -6.827 1.00 95.69 98 ILE A C 1
ATOM 729 O O . ILE A 1 98 ? 8.726 3.607 -6.684 1.00 95.69 98 ILE A O 1
ATOM 733 N N . ILE A 1 99 ? 7.548 1.797 -6.048 1.00 97.19 99 ILE A N 1
ATOM 734 C CA . ILE A 1 99 ? 6.712 2.450 -5.036 1.00 97.19 99 ILE A CA 1
ATOM 735 C C . ILE A 1 99 ? 7.564 3.058 -3.917 1.00 97.19 99 ILE A C 1
ATOM 737 O O . ILE A 1 99 ? 7.356 4.221 -3.557 1.00 97.19 99 ILE A O 1
ATOM 741 N N . TYR A 1 100 ? 8.584 2.343 -3.436 1.00 96.88 100 TYR A N 1
ATOM 742 C CA . TYR A 1 100 ? 9.468 2.836 -2.375 1.00 96.88 100 TYR A CA 1
ATOM 743 C C . TYR A 1 100 ? 10.658 3.662 -2.874 1.00 96.88 100 TYR A C 1
ATOM 745 O O . TYR A 1 100 ? 11.370 4.257 -2.064 1.00 96.88 100 TYR A O 1
ATOM 753 N N . SER A 1 101 ? 10.874 3.769 -4.188 1.00 94.81 101 SER A N 1
ATOM 754 C CA . SER A 1 101 ? 11.989 4.563 -4.702 1.00 94.81 101 SER A CA 1
ATOM 755 C C . SER A 1 101 ? 11.749 6.069 -4.504 1.00 94.81 101 SER A C 1
ATOM 757 O O . SER A 1 101 ? 10.710 6.591 -4.923 1.00 94.81 101 SER A O 1
ATOM 759 N N . PRO A 1 102 ? 12.700 6.814 -3.912 1.00 94.44 102 PRO A N 1
ATOM 760 C CA . PRO A 1 102 ? 12.581 8.262 -3.750 1.00 94.44 102 PRO A CA 1
ATOM 761 C C . PRO A 1 102 ? 12.812 9.036 -5.057 1.00 94.44 102 PRO A C 1
ATOM 763 O O . PRO A 1 102 ? 12.476 10.214 -5.126 1.00 94.44 102 PRO A O 1
ATOM 766 N N . SER A 1 103 ? 13.394 8.409 -6.087 1.00 94.31 103 SER A N 1
ATOM 767 C CA . SER A 1 103 ? 13.702 9.064 -7.368 1.00 94.31 103 SER A CA 1
ATOM 768 C C . SER A 1 103 ? 12.553 9.025 -8.377 1.00 94.31 103 SER A C 1
ATOM 770 O O . SER A 1 103 ? 12.628 9.685 -9.412 1.00 94.31 103 SER A O 1
ATOM 772 N N . ILE A 1 104 ? 11.500 8.257 -8.092 1.00 94.00 104 ILE A N 1
ATOM 773 C CA . ILE A 1 104 ? 10.338 8.112 -8.967 1.00 94.00 104 ILE A CA 1
ATOM 774 C C . ILE A 1 104 ? 9.286 9.149 -8.590 1.00 94.00 104 ILE A C 1
ATOM 776 O O . ILE A 1 104 ? 8.990 9.346 -7.409 1.00 94.00 104 ILE A O 1
ATOM 780 N N . SER A 1 105 ? 8.710 9.802 -9.601 1.00 96.19 105 SER A N 1
ATOM 781 C CA . SER A 1 105 ? 7.639 10.771 -9.390 1.00 96.19 105 SER A CA 1
ATOM 782 C C . SER A 1 105 ? 6.382 10.092 -8.847 1.00 96.19 105 SER A C 1
ATOM 784 O O . SER A 1 105 ? 6.104 8.930 -9.139 1.00 96.19 105 SER A O 1
ATOM 786 N N . GLU A 1 106 ? 5.576 10.829 -8.088 1.00 96.94 106 GLU A N 1
ATOM 787 C CA . GLU A 1 106 ? 4.325 10.289 -7.551 1.00 96.94 106 GLU A CA 1
ATOM 788 C C . GLU A 1 106 ? 3.366 9.832 -8.663 1.00 96.94 106 GLU A C 1
ATOM 790 O O . GLU A 1 106 ? 2.715 8.800 -8.551 1.00 96.94 106 GLU A O 1
ATOM 795 N N . VAL A 1 107 ? 3.343 10.547 -9.790 1.00 96.19 107 VAL A N 1
ATOM 796 C CA . VAL A 1 107 ? 2.523 10.191 -10.957 1.00 96.19 107 VAL A CA 1
ATOM 797 C C . VAL A 1 107 ? 2.935 8.833 -11.530 1.00 96.19 107 VAL A C 1
ATOM 799 O O . VAL A 1 107 ? 2.076 8.005 -11.835 1.00 96.19 107 VAL A O 1
ATOM 802 N N . ASP A 1 108 ? 4.238 8.574 -11.631 1.00 96.69 108 ASP A N 1
ATOM 803 C CA . ASP A 1 108 ? 4.759 7.300 -12.132 1.00 96.69 108 ASP A CA 1
ATOM 804 C C . ASP A 1 108 ? 4.516 6.158 -11.138 1.00 96.69 108 ASP A C 1
ATOM 806 O O . ASP A 1 108 ? 4.197 5.038 -11.542 1.00 96.69 108 ASP A O 1
ATOM 810 N N . LYS A 1 109 ? 4.586 6.440 -9.832 1.00 97.44 109 LYS A N 1
ATOM 811 C CA . LYS A 1 109 ? 4.210 5.480 -8.784 1.00 97.44 109 LYS A CA 1
ATOM 812 C C . LYS A 1 109 ? 2.732 5.114 -8.856 1.00 97.44 109 LYS A C 1
ATOM 814 O O . LYS A 1 109 ? 2.395 3.933 -8.801 1.00 97.44 109 LYS A O 1
ATOM 819 N N . VAL A 1 110 ? 1.854 6.101 -9.036 1.00 97.25 110 VAL A N 1
ATOM 820 C CA . VAL A 1 110 ? 0.414 5.877 -9.230 1.00 97.25 110 VAL A CA 1
ATOM 821 C C . VAL A 1 110 ? 0.162 5.055 -10.496 1.00 97.25 110 VAL A C 1
ATOM 823 O O . VAL A 1 110 ? -0.632 4.115 -10.467 1.00 97.25 110 VAL A O 1
ATOM 826 N N . ALA A 1 111 ? 0.858 5.344 -11.601 1.00 97.31 111 ALA A N 1
ATOM 827 C CA . ALA A 1 111 ? 0.758 4.550 -12.827 1.00 97.31 111 ALA A CA 1
ATOM 828 C C . ALA A 1 111 ? 1.194 3.088 -12.610 1.00 97.31 111 ALA A C 1
ATOM 830 O O . ALA A 1 111 ? 0.500 2.168 -13.055 1.00 97.31 111 ALA A O 1
ATOM 831 N N . ALA A 1 112 ? 2.288 2.876 -11.871 1.00 97.94 112 ALA A N 1
ATOM 832 C CA . ALA A 1 112 ? 2.780 1.554 -11.494 1.00 97.94 112 ALA A CA 1
ATOM 833 C C . ALA A 1 112 ? 1.776 0.782 -10.633 1.00 97.94 112 ALA A C 1
ATOM 835 O O . ALA A 1 112 ? 1.431 -0.351 -10.966 1.00 97.94 112 ALA A O 1
ATOM 836 N N . TYR A 1 113 ? 1.249 1.407 -9.579 1.00 98.06 113 TYR A N 1
ATOM 837 C CA . TYR A 1 113 ? 0.212 0.813 -8.738 1.00 98.06 113 TYR A CA 1
ATOM 838 C C . TYR A 1 113 ? -1.028 0.426 -9.560 1.00 98.06 113 TYR A C 1
ATOM 840 O O . TYR A 1 113 ? -1.457 -0.728 -9.537 1.00 98.06 113 TYR A O 1
ATOM 848 N N . ASN A 1 114 ? -1.555 1.350 -10.368 1.00 97.50 114 ASN A N 1
ATOM 849 C CA . ASN A 1 114 ? -2.751 1.106 -11.176 1.00 97.50 114 ASN A CA 1
ATOM 850 C C . ASN A 1 114 ? -2.551 -0.017 -12.202 1.00 97.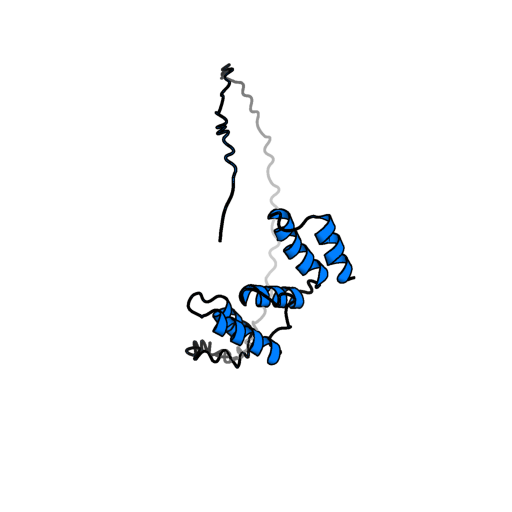50 114 ASN A C 1
ATOM 852 O O . ASN A 1 114 ? -3.465 -0.809 -12.442 1.00 97.50 114 ASN A O 1
ATOM 856 N N . SER A 1 115 ? -1.374 -0.103 -12.828 1.00 98.00 115 SER A N 1
ATOM 857 C CA . SER A 1 115 ? -1.100 -1.185 -13.773 1.00 98.00 115 SER A CA 1
ATOM 858 C C . SER A 1 115 ? -0.928 -2.531 -13.072 1.00 98.00 115 SER A C 1
ATOM 860 O O . SER A 1 115 ? -1.408 -3.528 -13.602 1.00 98.00 115 SER A O 1
ATOM 862 N N . ALA A 1 116 ? -0.348 -2.564 -11.868 1.00 98.06 116 ALA A N 1
ATOM 863 C CA . ALA A 1 116 ? -0.250 -3.773 -11.057 1.00 98.06 116 ALA A CA 1
ATOM 864 C C . ALA A 1 116 ? -1.635 -4.305 -10.653 1.00 98.06 116 ALA A C 1
ATOM 866 O O . ALA A 1 116 ? -1.890 -5.501 -10.790 1.00 98.06 116 ALA A O 1
ATOM 867 N N . VAL A 1 117 ? -2.551 -3.419 -10.242 1.00 98.06 117 VAL A N 1
ATOM 868 C CA . VAL A 1 117 ? -3.950 -3.777 -9.956 1.00 98.06 117 VAL A CA 1
ATOM 869 C C . VAL A 1 117 ? -4.642 -4.311 -11.209 1.00 98.06 117 VAL A C 1
ATOM 871 O O . VAL A 1 117 ? -5.231 -5.390 -11.190 1.00 98.06 117 VAL A O 1
ATOM 874 N N . ARG A 1 118 ? -4.539 -3.592 -12.335 1.00 98.00 118 ARG A N 1
ATOM 875 C CA . ARG A 1 118 ? -5.158 -3.997 -13.609 1.00 98.00 118 ARG A CA 1
ATOM 876 C C . ARG A 1 118 ? -4.631 -5.341 -14.115 1.00 98.00 118 ARG A C 1
ATOM 878 O O . ARG A 1 118 ? -5.393 -6.120 -14.680 1.00 98.00 118 ARG A O 1
ATOM 885 N N . ASN A 1 119 ? -3.340 -5.596 -13.932 1.00 97.69 119 ASN A N 1
ATOM 886 C CA . ASN A 1 119 ? -2.686 -6.832 -14.346 1.00 97.69 119 ASN A CA 1
ATOM 887 C C . ASN A 1 119 ? -2.894 -7.979 -13.335 1.00 97.69 119 ASN A C 1
ATOM 889 O O . ASN A 1 119 ? -2.415 -9.084 -13.573 1.00 97.69 119 ASN A O 1
ATOM 893 N N . GLY A 1 120 ? -3.598 -7.738 -12.221 1.00 97.50 120 GLY A N 1
ATOM 894 C CA . GLY A 1 120 ? -3.889 -8.749 -11.204 1.00 97.50 120 GLY A CA 1
ATOM 895 C C . GLY A 1 120 ? -2.688 -9.141 -10.339 1.00 97.50 120 GLY A C 1
ATOM 896 O O . GLY A 1 120 ? -2.724 -10.185 -9.696 1.00 97.50 120 GLY A O 1
ATOM 897 N N . VAL A 1 121 ? -1.630 -8.325 -10.313 1.00 97.69 121 VAL A N 1
ATOM 898 C CA . VAL A 1 121 ? -0.448 -8.537 -9.458 1.00 97.69 121 VAL A CA 1
ATOM 899 C C . VAL A 1 121 ? -0.807 -8.333 -7.984 1.00 97.69 121 VAL A C 1
ATOM 901 O O . VAL A 1 121 ? -0.310 -9.047 -7.116 1.00 97.69 121 VAL A O 1
ATOM 904 N N . ILE A 1 122 ? -1.682 -7.365 -7.708 1.00 97.62 122 ILE A N 1
ATOM 905 C CA . ILE A 1 122 ? -2.184 -7.026 -6.375 1.00 97.62 122 ILE A CA 1
ATOM 906 C C . ILE A 1 122 ? -3.686 -6.684 -6.440 1.00 97.62 122 ILE A C 1
ATOM 908 O O . ILE A 1 122 ? -4.163 -6.274 -7.502 1.00 97.62 122 ILE A O 1
ATOM 912 N N . PRO A 1 123 ? -4.460 -6.841 -5.350 1.00 96.75 123 PRO A N 1
ATOM 913 C CA . PRO A 1 123 ? -5.829 -6.336 -5.289 1.00 96.75 123 PRO A CA 1
ATOM 914 C C . PRO A 1 123 ? -5.864 -4.800 -5.228 1.00 96.75 123 PRO A C 1
ATOM 916 O O . PRO A 1 123 ? -4.890 -4.147 -4.870 1.00 96.75 123 PRO A O 1
ATOM 919 N N . GLN A 1 124 ? -7.017 -4.202 -5.533 1.00 95.75 124 GLN A N 1
ATOM 920 C CA . GLN A 1 124 ? -7.226 -2.775 -5.281 1.00 95.75 124 GLN A CA 1
ATOM 921 C C . GLN A 1 124 ? -7.339 -2.535 -3.768 1.00 95.75 124 GLN A C 1
ATOM 923 O O . GLN A 1 124 ? -8.242 -3.073 -3.128 1.00 95.75 124 GLN A O 1
ATOM 928 N N . GLY A 1 125 ? -6.451 -1.706 -3.219 1.00 93.81 125 GLY A N 1
ATOM 929 C CA . GLY A 1 125 ? -6.514 -1.207 -1.848 1.00 93.81 125 GLY A CA 1
ATOM 930 C C . GLY A 1 125 ? -7.775 -0.385 -1.552 1.00 93.81 125 GLY A C 1
ATOM 931 O O . GLY A 1 125 ? -8.513 0.040 -2.439 1.00 93.81 125 GLY A O 1
ATOM 932 N N . THR A 1 126 ? -8.014 -0.131 -0.270 1.00 92.31 126 THR A N 1
ATOM 933 C CA . THR A 1 126 ? -9.117 0.715 0.217 1.00 92.31 126 THR A CA 1
ATOM 934 C C . THR A 1 126 ? -8.784 2.207 0.168 1.00 92.31 126 THR A C 1
ATOM 936 O O . THR A 1 126 ? -9.688 3.043 0.128 1.00 92.31 126 THR A O 1
ATOM 939 N N . VAL A 1 127 ? -7.493 2.547 0.149 1.00 91.88 127 VAL A N 1
ATOM 940 C CA . VAL A 1 127 ? -7.005 3.924 0.044 1.00 91.88 127 VAL A CA 1
ATOM 941 C C . VAL A 1 127 ? -7.051 4.370 -1.418 1.00 91.88 127 VAL A C 1
ATOM 943 O O . VAL A 1 127 ? -6.288 3.885 -2.249 1.00 91.88 127 VAL A O 1
ATOM 946 N N . MET A 1 128 ? -7.955 5.307 -1.716 1.00 90.62 128 MET A N 1
ATOM 947 C CA . MET A 1 128 ? -8.165 5.858 -3.065 1.00 90.62 128 MET A CA 1
ATOM 948 C C . MET A 1 128 ? -7.465 7.202 -3.295 1.00 90.62 128 MET A C 1
ATOM 950 O O . MET A 1 128 ? -7.347 7.645 -4.434 1.00 90.62 128 MET A O 1
ATOM 954 N N . GLU A 1 129 ? -7.020 7.854 -2.222 1.00 88.25 129 GLU A N 1
ATOM 955 C CA . GLU A 1 129 ? -6.444 9.196 -2.255 1.00 88.25 129 GLU A CA 1
ATOM 956 C C . GLU A 1 129 ? -5.148 9.264 -1.447 1.00 88.25 129 GLU A C 1
ATOM 958 O O . GLU A 1 129 ? -5.005 8.612 -0.407 1.00 88.25 129 GLU A O 1
ATOM 963 N N . GLY A 1 130 ? -4.235 10.121 -1.904 1.00 91.44 130 GLY A N 1
ATOM 964 C CA . GLY A 1 130 ? -2.923 10.326 -1.301 1.00 91.44 130 GLY A CA 1
ATOM 965 C C . GLY A 1 130 ? -1.801 9.636 -2.083 1.00 91.44 130 GLY A C 1
ATOM 966 O O . GLY A 1 130 ? -1.957 9.379 -3.278 1.00 91.44 130 GLY A O 1
ATOM 967 N N . PRO A 1 131 ? -0.658 9.374 -1.429 1.00 96.12 131 PRO A N 1
ATOM 968 C CA . PRO A 1 131 ? 0.483 8.726 -2.064 1.00 96.12 131 PRO A CA 1
ATOM 969 C C . PRO A 1 131 ? 0.184 7.277 -2.469 1.00 96.12 131 PRO A C 1
ATOM 971 O O . PRO A 1 131 ? -0.467 6.533 -1.736 1.00 96.12 131 PRO A O 1
ATOM 974 N N . ALA A 1 132 ? 0.757 6.833 -3.581 1.00 97.31 132 ALA A N 1
ATOM 975 C CA . ALA A 1 132 ? 0.682 5.480 -4.114 1.00 97.31 132 ALA A CA 1
ATOM 976 C C . ALA A 1 132 ? 1.206 4.431 -3.127 1.00 97.31 132 ALA A C 1
ATOM 978 O O . ALA A 1 132 ? 0.705 3.311 -3.110 1.00 97.31 132 ALA A O 1
ATOM 979 N N . ILE A 1 133 ? 2.170 4.799 -2.273 1.00 97.31 133 ILE A N 1
ATOM 980 C CA . ILE A 1 133 ? 2.639 3.940 -1.175 1.00 97.31 133 ILE A CA 1
ATOM 981 C C . ILE A 1 133 ? 1.471 3.563 -0.252 1.00 97.31 133 ILE A C 1
ATOM 983 O O . ILE A 1 133 ? 1.310 2.389 0.059 1.00 97.31 133 ILE A O 1
ATOM 987 N N . ALA A 1 134 ? 0.602 4.509 0.115 1.00 96.25 134 ALA A N 1
ATOM 988 C CA . ALA A 1 134 ? -0.532 4.228 0.997 1.00 96.25 134 ALA A CA 1
ATOM 989 C C . ALA A 1 134 ? -1.581 3.323 0.323 1.00 96.25 134 ALA A C 1
ATOM 991 O O . ALA A 1 134 ? -2.174 2.455 0.966 1.00 96.25 134 ALA A O 1
ATOM 992 N N . ALA A 1 135 ? -1.791 3.489 -0.987 1.00 97.00 135 ALA A N 1
ATOM 993 C CA . ALA A 1 135 ? -2.639 2.590 -1.769 1.00 97.00 135 ALA A CA 1
ATOM 994 C C . ALA A 1 135 ? -2.050 1.167 -1.835 1.00 97.00 135 ALA A C 1
ATOM 996 O O . ALA A 1 135 ? -2.772 0.187 -1.636 1.00 97.00 135 ALA A O 1
ATOM 997 N N . TYR A 1 136 ? -0.733 1.053 -2.039 1.00 97.62 136 TYR A N 1
ATOM 998 C CA . TYR A 1 136 ? -0.013 -0.220 -2.027 1.00 97.62 136 TYR A CA 1
ATOM 999 C C . TYR A 1 136 ? -0.088 -0.918 -0.665 1.00 97.62 136 TYR A C 1
ATOM 1001 O O . TYR A 1 136 ? -0.458 -2.087 -0.603 1.00 97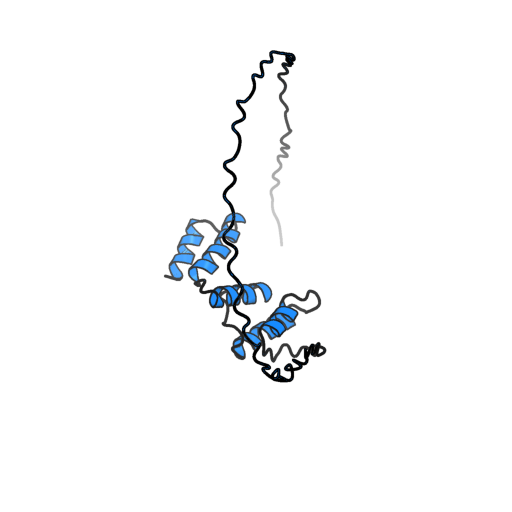.62 136 TYR A O 1
ATOM 1009 N N . GLU A 1 137 ? 0.182 -0.209 0.429 1.00 96.00 137 GLU A N 1
ATOM 1010 C CA . GLU A 1 137 ? 0.099 -0.758 1.788 1.00 96.00 137 GLU A CA 1
ATOM 1011 C C . GLU A 1 137 ? -1.316 -1.239 2.118 1.00 96.00 137 GLU A C 1
ATOM 1013 O O . GLU A 1 137 ? -1.497 -2.333 2.654 1.00 96.00 137 GLU A O 1
ATOM 1018 N N . SER A 1 138 ? -2.337 -0.482 1.707 1.00 96.38 138 SER A N 1
ATOM 1019 C CA . SER A 1 138 ? -3.727 -0.910 1.848 1.00 96.38 138 SER A CA 1
ATOM 1020 C C . SER A 1 138 ? -4.035 -2.170 1.033 1.00 96.38 138 SER A C 1
ATOM 1022 O O . SER A 1 138 ? -4.732 -3.065 1.509 1.00 96.38 138 SER A O 1
ATOM 1024 N N . SER A 1 139 ? -3.490 -2.285 -0.179 1.00 96.25 139 SER A N 1
ATOM 1025 C CA . SER A 1 139 ? -3.589 -3.510 -0.974 1.00 96.25 139 SER A CA 1
ATOM 1026 C C . SER A 1 139 ? -2.918 -4.704 -0.277 1.00 96.25 139 SER A C 1
ATOM 1028 O O . SER A 1 139 ? -3.511 -5.780 -0.198 1.00 96.25 139 SER A O 1
ATOM 1030 N N . VAL A 1 140 ? -1.711 -4.526 0.267 1.00 96.75 140 VAL A N 1
ATOM 1031 C CA . VAL A 1 140 ? -0.992 -5.575 1.013 1.00 96.75 140 VAL A CA 1
ATOM 1032 C C . VAL A 1 140 ? -1.792 -6.019 2.237 1.00 96.75 140 VAL A C 1
ATOM 1034 O O . VAL A 1 140 ? -1.905 -7.212 2.509 1.00 96.75 140 VAL A O 1
ATOM 1037 N N . ALA A 1 141 ? -2.420 -5.083 2.946 1.00 95.38 141 ALA A N 1
ATOM 1038 C CA . ALA A 1 141 ? -3.298 -5.402 4.063 1.00 95.38 141 ALA A CA 1
ATOM 1039 C C . ALA A 1 141 ? -4.478 -6.294 3.623 1.00 95.38 141 ALA A C 1
ATOM 1041 O O . ALA A 1 141 ? -4.770 -7.282 4.295 1.00 95.38 141 ALA A O 1
ATOM 1042 N N . ILE A 1 142 ? -5.086 -6.036 2.456 1.00 93.25 142 ILE A N 1
ATOM 1043 C CA . ILE A 1 142 ? -6.124 -6.920 1.889 1.00 93.25 142 ILE A CA 1
ATOM 1044 C C . ILE A 1 142 ? -5.557 -8.314 1.587 1.00 93.25 142 ILE A C 1
ATOM 1046 O O . ILE A 1 142 ? -6.194 -9.310 1.923 1.00 93.25 142 ILE A O 1
ATOM 1050 N N . GLN A 1 143 ? -4.364 -8.407 0.985 1.00 93.19 143 GLN A N 1
ATOM 1051 C CA . GLN A 1 143 ? -3.708 -9.697 0.707 1.00 93.19 143 GLN A CA 1
ATOM 1052 C C . GLN A 1 143 ? -3.448 -10.500 1.989 1.00 93.19 143 GLN A C 1
ATOM 1054 O O . GLN A 1 143 ? -3.588 -11.721 1.991 1.00 93.19 143 GLN A O 1
ATOM 1059 N N . ASN A 1 144 ? -3.138 -9.808 3.085 1.00 94.50 144 ASN A N 1
ATOM 1060 C CA . ASN A 1 144 ? -2.926 -10.396 4.406 1.00 94.50 144 ASN A CA 1
ATOM 1061 C C . ASN A 1 144 ? -4.234 -10.695 5.164 1.00 94.50 144 ASN A C 1
ATOM 1063 O O . ASN A 1 144 ? -4.190 -11.096 6.325 1.00 94.50 144 ASN A O 1
ATOM 1067 N N . GLY A 1 145 ? -5.399 -10.505 4.536 1.00 92.62 145 GLY A N 1
ATOM 1068 C CA . GLY A 1 145 ? -6.704 -10.778 5.139 1.00 92.62 145 GLY A CA 1
ATOM 1069 C C . GLY A 1 145 ? -7.202 -9.695 6.100 1.00 92.62 145 GLY A C 1
ATOM 1070 O O . GLY A 1 145 ? -8.187 -9.914 6.804 1.00 92.62 145 GLY A O 1
ATOM 1071 N N . VAL A 1 146 ? -6.565 -8.522 6.133 1.00 93.44 146 VAL A N 1
ATOM 1072 C CA . VAL A 1 146 ? -7.037 -7.381 6.924 1.00 93.44 146 VAL A CA 1
ATOM 1073 C C . VAL A 1 146 ? -8.244 -6.763 6.220 1.00 93.44 146 VAL A C 1
ATOM 1075 O O . VAL A 1 146 ? -8.134 -6.193 5.130 1.00 93.44 146 VAL A O 1
ATOM 1078 N N . GLY A 1 147 ? -9.414 -6.886 6.848 1.00 89.19 147 GLY A N 1
ATOM 1079 C CA . GLY A 1 147 ? -10.680 -6.396 6.308 1.00 89.19 147 GLY A CA 1
ATOM 1080 C C . GLY A 1 147 ? -10.735 -4.873 6.152 1.00 89.19 147 GLY A C 1
ATOM 1081 O O . GLY A 1 147 ? -10.020 -4.126 6.818 1.00 89.19 147 GLY A O 1
ATOM 1082 N N . LYS A 1 148 ? -11.642 -4.400 5.289 1.00 89.69 148 LYS A N 1
ATOM 1083 C CA . LYS A 1 148 ? -11.823 -2.969 4.995 1.00 89.69 148 LYS A CA 1
ATOM 1084 C C . LYS A 1 148 ? -12.117 -2.136 6.247 1.00 89.69 148 LYS A C 1
ATOM 1086 O O . LYS A 1 148 ? -11.528 -1.074 6.403 1.00 89.69 148 LYS A O 1
ATOM 1091 N N . LYS A 1 149 ? -12.988 -2.629 7.134 1.00 92.06 149 LYS A N 1
ATOM 1092 C CA . LYS A 1 149 ? -13.340 -1.952 8.392 1.00 92.06 149 LYS A CA 1
ATOM 1093 C C . LYS A 1 149 ? -12.115 -1.725 9.280 1.00 92.06 149 LYS A C 1
ATOM 1095 O O . LYS A 1 149 ? -11.905 -0.612 9.740 1.00 92.06 149 LYS A O 1
ATOM 1100 N N . GLU A 1 150 ? -11.273 -2.743 9.441 1.00 93.56 150 GLU A N 1
ATOM 1101 C CA . GLU A 1 150 ? -10.050 -2.665 10.251 1.00 93.56 150 GLU A CA 1
ATOM 1102 C C . GLU A 1 150 ? -9.045 -1.654 9.676 1.00 93.56 150 GLU A C 1
ATOM 1104 O O . GLU A 1 150 ? -8.512 -0.817 10.399 1.00 93.56 150 GLU A O 1
ATOM 1109 N N . GLN A 1 151 ? -8.839 -1.658 8.355 1.00 91.56 151 GLN A N 1
ATOM 1110 C CA . GLN A 1 151 ? -7.958 -0.676 7.711 1.00 91.56 151 GLN A CA 1
ATOM 1111 C C . GLN A 1 151 ? -8.472 0.761 7.865 1.00 91.56 151 GLN A C 1
ATOM 1113 O O . GLN A 1 151 ? -7.687 1.686 8.078 1.00 91.56 151 GLN A O 1
ATOM 1118 N N . MET A 1 152 ? -9.790 0.964 7.760 1.00 91.56 152 MET A N 1
ATOM 1119 C CA . MET A 1 152 ? -10.393 2.277 7.991 1.00 91.56 152 MET A CA 1
ATOM 1120 C C . MET A 1 152 ? -10.283 2.696 9.456 1.00 91.56 152 MET A C 1
ATOM 1122 O O . MET A 1 152 ? -9.991 3.860 9.707 1.00 91.56 152 MET A O 1
ATOM 1126 N N . ALA A 1 153 ? -10.421 1.767 10.406 1.00 93.38 153 ALA A N 1
ATOM 1127 C CA . ALA A 1 153 ? -10.301 2.063 11.833 1.00 93.38 153 ALA A CA 1
ATOM 1128 C C . ALA A 1 153 ? -8.911 2.609 12.168 1.00 93.38 153 ALA A C 1
ATOM 1130 O O . ALA A 1 153 ? -8.788 3.666 12.777 1.00 93.38 153 ALA A O 1
ATOM 1131 N N . GLN A 1 154 ? -7.859 1.964 11.659 1.00 91.00 154 GLN A N 1
ATOM 1132 C CA . GLN A 1 154 ? -6.479 2.421 11.850 1.00 91.00 154 GLN A CA 1
ATOM 1133 C C . GLN A 1 154 ? -6.243 3.820 11.261 1.00 91.00 154 GLN A C 1
ATOM 1135 O O . GLN A 1 154 ? -5.570 4.657 11.865 1.00 91.00 154 GLN A O 1
ATOM 1140 N N . ARG A 1 155 ? -6.824 4.106 10.089 1.00 89.81 155 ARG A N 1
ATOM 1141 C CA . ARG A 1 155 ? -6.721 5.425 9.452 1.00 89.81 155 ARG A CA 1
ATOM 1142 C C . ARG A 1 155 ? -7.469 6.502 10.239 1.00 89.81 155 ARG A C 1
ATOM 1144 O O . ARG A 1 155 ? -6.926 7.587 10.437 1.00 89.81 155 ARG A O 1
ATOM 1151 N N . TYR A 1 156 ? -8.698 6.221 10.658 1.00 93.50 156 TYR A N 1
ATOM 1152 C CA . TYR A 1 156 ? -9.516 7.169 11.410 1.00 93.50 156 TYR A CA 1
ATOM 1153 C C . TYR A 1 156 ? -8.959 7.426 12.805 1.00 93.50 156 TYR A C 1
ATOM 1155 O O . TYR A 1 156 ? -8.991 8.571 13.246 1.00 93.50 156 TYR A O 1
ATOM 1163 N N . GLN A 1 157 ? -8.324 6.435 13.435 1.00 95.38 157 GLN A N 1
ATOM 1164 C CA . GLN A 1 157 ? -7.615 6.647 14.692 1.00 95.38 157 GLN A CA 1
ATOM 1165 C C . GLN A 1 157 ? -6.543 7.734 14.551 1.00 95.38 157 GLN A C 1
ATOM 1167 O O . GLN A 1 157 ? -6.489 8.654 15.359 1.00 95.38 157 GLN A O 1
ATOM 1172 N N . SER A 1 158 ? -5.759 7.719 13.465 1.00 93.56 158 SER A N 1
ATOM 1173 C CA . SER A 1 158 ? -4.783 8.787 13.203 1.00 93.56 158 SER A CA 1
ATOM 1174 C C . SER A 1 158 ? -5.439 10.162 13.022 1.00 93.56 158 SER A C 1
ATOM 1176 O O . SER A 1 158 ? -4.817 11.178 13.340 1.00 93.56 158 SER A O 1
ATOM 1178 N N . TRP A 1 159 ? -6.663 10.224 12.492 1.00 94.12 159 TRP A N 1
ATOM 1179 C CA . TRP A 1 159 ? -7.405 11.479 12.355 1.00 94.12 159 TRP A CA 1
ATOM 1180 C C . TRP A 1 159 ? -7.933 11.972 13.699 1.00 94.12 159 TRP A C 1
ATOM 1182 O O . TRP A 1 159 ? -7.812 13.168 13.971 1.00 94.12 159 TRP A O 1
ATOM 1192 N N . VAL A 1 160 ? -8.414 11.068 14.552 1.00 96.88 160 VAL A N 1
ATOM 1193 C CA . VAL A 1 160 ? -8.797 11.374 15.934 1.00 96.88 160 VAL A CA 1
ATOM 1194 C C . VAL A 1 160 ? -7.607 11.879 16.739 1.00 96.88 160 VAL A C 1
ATOM 1196 O O . VAL A 1 160 ? -7.690 12.948 17.342 1.00 96.88 160 VAL A O 1
ATOM 1199 N N . ASP A 1 161 ? -6.460 11.209 16.647 1.00 96.81 161 ASP A N 1
ATOM 1200 C CA . ASP A 1 161 ? -5.232 11.625 17.331 1.00 96.81 161 ASP A CA 1
ATOM 1201 C C . ASP A 1 161 ? -4.750 13.013 16.864 1.00 96.81 161 ASP A C 1
ATOM 1203 O O . ASP A 1 161 ? -4.173 13.781 17.636 1.00 96.81 161 ASP A O 1
ATOM 1207 N N . SER A 1 162 ? -5.013 13.365 15.599 1.00 96.56 162 SER A N 1
ATOM 1208 C CA . SER A 1 162 ? -4.709 14.688 15.034 1.00 96.56 162 SER A CA 1
ATOM 1209 C C . SER A 1 162 ? -5.776 15.759 15.310 1.00 96.56 162 SER A C 1
ATOM 1211 O O . SER A 1 162 ? -5.582 16.920 14.948 1.00 96.56 162 SER A O 1
ATOM 1213 N N . GLY A 1 163 ? -6.903 15.385 15.924 1.00 96.44 163 GLY A N 1
ATOM 1214 C CA . GLY A 1 163 ? -8.050 16.263 16.159 1.00 96.44 163 GLY A CA 1
ATOM 1215 C C . GLY A 1 163 ? -8.820 16.666 14.894 1.00 96.44 163 GLY A C 1
ATOM 1216 O O . GLY A 1 163 ? -9.581 17.631 14.933 1.00 96.44 163 GLY A O 1
ATOM 1217 N N . LEU A 1 164 ? -8.620 15.966 13.770 1.00 96.12 164 LEU A N 1
ATOM 1218 C CA . LEU A 1 164 ? -9.357 16.175 12.512 1.00 96.12 164 LEU A CA 1
ATOM 1219 C C . LEU A 1 164 ? -10.738 15.506 12.510 1.00 96.12 164 LEU A C 1
ATOM 1221 O O . LEU A 1 164 ? -11.558 15.801 11.643 1.00 96.12 164 LEU A O 1
ATOM 1225 N N . MET A 1 165 ? -10.966 14.595 13.449 1.00 96.06 165 MET A N 1
ATOM 1226 C CA . MET A 1 165 ? -12.181 13.804 13.604 1.00 96.06 165 MET A CA 1
ATOM 1227 C C . MET A 1 165 ? -12.389 13.527 15.096 1.00 96.06 165 MET A C 1
ATOM 1229 O O . MET A 1 165 ? -11.427 13.496 15.862 1.00 96.06 165 MET A O 1
ATOM 1233 N N . THR A 1 166 ? -13.632 13.349 15.526 1.00 97.56 166 THR A N 1
ATOM 1234 C CA . THR A 1 166 ? -13.967 12.881 16.880 1.00 97.56 166 THR A CA 1
ATOM 1235 C C . THR A 1 166 ? -14.123 11.359 16.922 1.00 97.56 166 THR A C 1
ATOM 1237 O O . THR A 1 166 ? -14.368 10.727 15.897 1.00 97.56 166 THR A O 1
ATOM 1240 N N . GLU A 1 167 ? -14.020 10.756 18.109 1.00 96.44 167 GLU A N 1
ATOM 1241 C CA . GLU A 1 167 ? -14.230 9.307 18.275 1.00 96.44 167 GLU A CA 1
ATOM 1242 C C . GLU A 1 167 ? -15.630 8.869 17.807 1.00 96.44 167 GLU A C 1
ATOM 1244 O O . GLU A 1 167 ? -15.775 7.880 17.097 1.00 96.44 167 GLU A O 1
ATOM 1249 N N . GLU A 1 168 ? -16.660 9.659 18.125 1.00 97.31 168 GLU A N 1
ATOM 1250 C CA . GLU A 1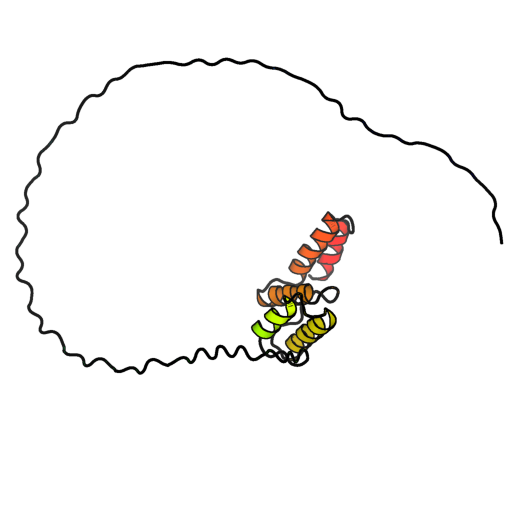 168 ? -18.046 9.386 17.722 1.00 97.31 168 GLU A CA 1
ATOM 1251 C C . GLU A 1 168 ? -18.217 9.412 16.192 1.00 97.31 168 GLU A C 1
ATOM 1253 O O . GLU A 1 168 ? -18.886 8.551 15.618 1.00 97.31 168 GLU A O 1
ATOM 1258 N N . GLU A 1 169 ? -17.575 10.366 15.508 1.00 96.56 169 GLU A N 1
ATOM 1259 C CA . GLU A 1 169 ? -17.562 10.417 14.041 1.00 96.56 169 GLU A CA 1
ATOM 1260 C C . GLU A 1 169 ? -16.830 9.215 13.435 1.00 96.56 169 GLU A C 1
ATOM 1262 O O . GLU A 1 169 ? -17.304 8.656 12.444 1.00 96.56 169 GLU A O 1
ATOM 1267 N N . MET A 1 170 ? -15.711 8.785 14.031 1.00 95.31 170 MET A N 1
ATOM 1268 C CA . MET A 1 170 ? -15.002 7.579 13.598 1.00 95.31 170 MET A CA 1
ATOM 1269 C C . MET A 1 170 ? -15.903 6.342 13.707 1.00 95.31 170 MET A C 1
ATOM 1271 O O . MET A 1 170 ? -16.041 5.609 12.726 1.00 95.31 170 MET A O 1
ATOM 1275 N N . GLU A 1 171 ? -16.534 6.103 14.860 1.00 95.38 171 GLU A N 1
ATOM 1276 C CA . GLU A 1 171 ? -17.424 4.951 15.056 1.00 95.38 171 GLU A CA 1
ATOM 1277 C C . GLU A 1 171 ? -18.585 4.952 14.046 1.00 95.38 171 GLU A C 1
ATOM 1279 O O . GLU A 1 171 ? -18.900 3.917 13.447 1.00 95.38 171 GLU A O 1
ATOM 1284 N N . ALA A 1 172 ? -19.179 6.123 13.793 1.00 96.00 172 ALA A N 1
ATOM 1285 C CA . ALA A 1 172 ? -20.252 6.290 12.817 1.00 96.00 172 ALA A CA 1
ATOM 1286 C C . ALA A 1 172 ? -19.802 6.006 11.370 1.00 96.00 172 ALA A C 1
ATOM 1288 O O . ALA A 1 172 ? -20.562 5.431 10.585 1.00 96.00 172 ALA A O 1
ATOM 1289 N N . GLU A 1 173 ? -18.575 6.382 10.999 1.00 94.38 173 GLU A N 1
ATOM 1290 C CA . GLU A 1 173 ? -17.993 6.038 9.697 1.00 94.38 173 GLU A CA 1
ATOM 1291 C C . GLU A 1 173 ? -17.683 4.537 9.590 1.00 94.38 173 GLU A C 1
ATOM 1293 O O . GLU A 1 173 ? -17.974 3.919 8.562 1.00 94.38 173 GLU A O 1
ATOM 1298 N N . LEU A 1 174 ? -17.155 3.916 10.650 1.00 94.06 174 LEU A N 1
ATOM 1299 C CA . LEU A 1 174 ? -16.830 2.486 10.664 1.00 94.06 174 LEU A CA 1
ATOM 1300 C C . LEU A 1 174 ? -18.058 1.582 10.554 1.00 94.06 174 LEU A C 1
ATOM 1302 O O . LEU A 1 174 ? -17.971 0.519 9.934 1.00 94.06 174 LEU A O 1
ATOM 1306 N N . ALA A 1 175 ? -19.201 2.016 11.084 1.00 95.00 175 ALA A N 1
ATOM 1307 C CA . ALA A 1 175 ? -20.472 1.299 10.979 1.00 95.00 175 ALA A CA 1
ATOM 1308 C C . ALA A 1 175 ? -20.972 1.134 9.528 1.00 95.00 175 ALA A C 1
ATOM 1310 O O . ALA A 1 175 ? -21.838 0.305 9.261 1.00 95.00 175 ALA A O 1
ATOM 1311 N N . LYS A 1 176 ? -20.426 1.883 8.557 1.00 93.50 176 LYS A N 1
ATOM 1312 C CA . LYS A 1 176 ? -20.773 1.752 7.127 1.00 93.50 176 LYS A CA 1
ATOM 1313 C C . LYS A 1 176 ? -20.141 0.529 6.452 1.00 93.50 176 LYS A C 1
ATOM 1315 O O . LYS A 1 176 ? -20.416 0.280 5.277 1.00 93.50 176 LYS A O 1
ATOM 1320 N N . PHE A 1 177 ? -19.258 -0.185 7.149 1.00 87.44 177 PHE A N 1
ATOM 1321 C CA . PHE A 1 177 ? -18.502 -1.324 6.619 1.00 87.44 177 PHE A CA 1
ATOM 1322 C C . PHE A 1 177 ? -18.898 -2.676 7.240 1.00 87.44 177 PHE A C 1
ATOM 1324 O O . PHE A 1 177 ? -18.194 -3.656 6.988 1.00 87.44 177 PHE A O 1
ATOM 1331 N N . ASP A 1 178 ? -19.981 -2.716 8.028 1.00 78.44 178 ASP A N 1
ATOM 1332 C CA . ASP A 1 178 ? -20.593 -3.929 8.606 1.00 78.44 178 ASP A CA 1
ATOM 1333 C C . ASP A 1 178 ? -21.671 -4.564 7.708 1.00 78.44 178 ASP A C 1
ATOM 1335 O O . ASP A 1 178 ? -22.301 -3.836 6.903 1.00 78.44 178 ASP A O 1
#

pLDDT: mean 73.22, std 23.7, range [27.25, 98.06]

Organism: NCBI:txid3039389

Sequence (178 aa):
MNYKLLTGTLLASSVLLAACGNGEEKKENKTEETNKVKEKPTTEAPTTETPTTEAPTTEAPTTEKPITEAPTTEIVTTEAPVAANYNNITSQTQLETIIYSPSISEVDKVAAYNSAVRNGVIPQGTVMEGPAIAAYESSVAIQNGVGKKEQMAQRYQSWVDSGLMTEEEMEAELAKFD

Radius of gyration: 37.21 Å; chains: 1; bounding box: 55×108×77 Å